Protein AF-G6XH74-F1 (afdb_monomer)

Nearest PDB structures (foldseek):
  4k0j-assembly2_F  TM=3.023E-01  e=4.563E+00  Cupriavidus metallidurans CH34

Mean predicted aligned error: 17.21 Å

Organism: NCBI:txid1088869

Structure (mmCIF, N/CA/C/O backbone):
data_AF-G6XH74-F1
#
_entry.id   AF-G6XH74-F1
#
loop_
_atom_site.group_PDB
_atom_site.id
_atom_site.type_symbol
_atom_site.label_atom_id
_atom_site.label_alt_id
_atom_site.label_comp_id
_atom_site.label_asym_id
_atom_site.label_entity_id
_atom_site.label_seq_id
_atom_site.pdbx_PDB_ins_code
_atom_site.Cartn_x
_atom_site.Cartn_y
_atom_site.Cartn_z
_atom_site.occupancy
_atom_site.B_iso_or_equiv
_atom_site.auth_seq_id
_atom_site.auth_comp_id
_atom_site.auth_asym_id
_atom_site.auth_atom_id
_atom_site.pdbx_PDB_model_num
ATOM 1 N N . MET A 1 1 ? -1.461 16.840 27.700 1.00 37.28 1 MET A N 1
ATOM 2 C CA . MET A 1 1 ? -1.970 15.464 27.884 1.00 37.28 1 MET A CA 1
ATOM 3 C C . MET A 1 1 ? -0.755 14.577 28.124 1.00 37.28 1 MET A C 1
ATOM 5 O O . MET A 1 1 ? 0.148 14.647 27.296 1.00 37.28 1 MET A O 1
ATOM 9 N N . PRO A 1 2 ? -0.628 13.887 29.270 1.00 43.06 2 PRO A N 1
ATOM 10 C CA . PRO A 1 2 ? 0.567 13.098 29.557 1.00 43.06 2 PRO A CA 1
ATOM 11 C C . PRO A 1 2 ? 0.675 11.921 28.570 1.00 43.06 2 PRO A C 1
ATOM 13 O O . PRO A 1 2 ? -0.361 11.364 28.194 1.00 43.06 2 PRO A O 1
ATOM 16 N N . PRO A 1 3 ? 1.888 11.553 28.121 1.00 51.09 3 PRO A N 1
ATOM 17 C CA . PRO A 1 3 ? 2.083 10.380 27.280 1.00 51.09 3 PRO A CA 1
ATOM 18 C C . PRO A 1 3 ? 1.693 9.127 28.068 1.00 51.09 3 PRO A C 1
ATO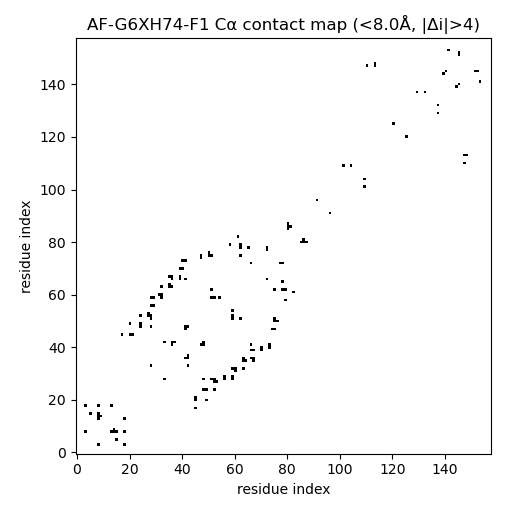M 20 O O . PRO A 1 3 ? 1.949 9.036 29.270 1.00 51.09 3 PRO A O 1
ATOM 23 N N . VAL A 1 4 ? 1.058 8.165 27.398 1.00 56.44 4 VAL A N 1
ATOM 24 C CA . VAL A 1 4 ? 0.797 6.837 27.968 1.00 56.44 4 VAL A CA 1
ATOM 25 C C . VAL A 1 4 ? 2.141 6.286 28.451 1.00 56.44 4 VAL A C 1
ATOM 27 O O . VAL A 1 4 ? 3.066 6.150 27.654 1.00 56.44 4 VAL A O 1
ATOM 30 N N . SER A 1 5 ? 2.284 6.075 29.761 1.00 57.47 5 SER A N 1
ATOM 31 C CA . SER A 1 5 ? 3.572 5.744 30.373 1.00 57.47 5 SER A CA 1
ATOM 32 C C . SER A 1 5 ? 4.117 4.428 29.812 1.00 57.47 5 SER A C 1
ATOM 34 O O . SER A 1 5 ? 3.364 3.467 29.650 1.00 57.47 5 SER A O 1
ATOM 36 N N . GLU A 1 6 ? 5.425 4.366 29.538 1.00 55.00 6 GLU A N 1
ATOM 37 C CA . GLU A 1 6 ? 6.116 3.163 29.027 1.00 55.00 6 GLU A CA 1
ATOM 38 C C . GLU A 1 6 ? 5.814 1.919 29.885 1.00 55.00 6 GLU A C 1
ATOM 40 O O . GLU A 1 6 ? 5.554 0.840 29.360 1.00 55.00 6 GLU A O 1
ATOM 45 N N . ALA A 1 7 ? 5.646 2.108 31.196 1.00 53.69 7 ALA A N 1
ATOM 46 C CA . ALA A 1 7 ? 5.246 1.059 32.134 1.00 53.69 7 ALA A CA 1
ATOM 47 C C . ALA A 1 7 ? 3.853 0.440 31.865 1.00 53.69 7 ALA A C 1
ATOM 49 O O . ALA A 1 7 ? 3.586 -0.689 32.277 1.00 53.69 7 ALA A O 1
ATOM 50 N N . THR A 1 8 ? 2.943 1.163 31.205 1.00 56.16 8 THR A N 1
ATOM 51 C CA . THR A 1 8 ? 1.614 0.660 30.801 1.00 56.16 8 THR A CA 1
ATOM 52 C C . THR A 1 8 ? 1.685 -0.067 29.456 1.00 56.16 8 THR A C 1
ATOM 54 O O . THR A 1 8 ? 0.978 -1.050 29.246 1.00 56.16 8 THR A O 1
ATOM 57 N N . ALA A 1 9 ? 2.579 0.379 28.568 1.00 53.72 9 ALA A N 1
ATOM 58 C CA . ALA A 1 9 ? 2.859 -0.243 27.276 1.00 53.72 9 ALA A CA 1
ATOM 59 C C . ALA A 1 9 ? 3.407 -1.668 27.423 1.00 53.72 9 ALA A C 1
ATOM 61 O O . ALA A 1 9 ? 2.894 -2.608 26.813 1.00 53.72 9 ALA A O 1
ATOM 62 N N . GLU A 1 10 ? 4.415 -1.817 28.288 1.00 56.88 10 GLU A N 1
ATOM 63 C CA . GLU A 1 10 ? 5.095 -3.087 28.549 1.00 56.88 10 GLU A CA 1
ATOM 64 C C . GLU A 1 10 ? 4.162 -4.110 29.205 1.00 56.88 10 GLU A C 1
ATOM 66 O O . GLU A 1 10 ? 4.166 -5.282 28.833 1.00 56.88 10 GLU A O 1
ATOM 71 N N . LYS A 1 11 ? 3.280 -3.666 30.111 1.00 55.78 11 LYS A N 1
ATOM 72 C CA . LYS A 1 11 ? 2.276 -4.533 30.754 1.00 55.78 11 LYS A CA 1
ATOM 73 C C . LYS A 1 11 ? 1.196 -5.046 29.799 1.00 55.78 11 LYS A C 1
ATOM 75 O O . LYS A 1 11 ? 0.572 -6.061 30.091 1.00 55.78 11 LYS A O 1
ATOM 80 N N . LEU A 1 12 ? 0.971 -4.360 28.680 1.00 60.94 12 LEU A N 1
ATOM 81 C CA . LEU A 1 12 ? -0.011 -4.739 27.661 1.00 60.94 12 LEU A CA 1
ATOM 82 C C . LEU A 1 12 ? 0.623 -5.473 26.468 1.00 60.94 12 LEU A C 1
ATOM 84 O O . LEU A 1 12 ? -0.089 -5.829 25.531 1.00 60.94 12 LEU A O 1
ATOM 88 N N . GLY A 1 13 ? 1.945 -5.693 26.477 1.00 60.66 13 GLY A N 1
ATOM 89 C CA . GLY A 1 13 ? 2.664 -6.312 25.359 1.00 60.66 13 GLY A CA 1
ATOM 90 C C . GLY A 1 13 ? 2.641 -5.473 24.075 1.00 60.66 13 GLY A C 1
ATOM 91 O O . GLY A 1 13 ? 2.834 -6.005 22.983 1.00 60.66 13 GLY A O 1
ATOM 92 N N . LEU A 1 14 ? 2.377 -4.166 24.180 1.00 64.62 14 LEU A N 1
ATOM 93 C CA . LEU A 1 14 ? 2.265 -3.264 23.037 1.00 64.62 14 LEU A CA 1
ATOM 94 C C . LEU A 1 14 ? 3.590 -2.537 22.817 1.00 64.62 14 LEU A C 1
ATOM 96 O O . LEU A 1 14 ? 4.119 -1.886 23.716 1.00 64.62 14 LEU A O 1
ATOM 100 N N . SER A 1 15 ? 4.120 -2.605 21.594 1.00 70.69 15 SER A N 1
ATOM 101 C CA . SER A 1 15 ? 5.331 -1.858 21.245 1.00 70.69 15 SER A CA 1
ATOM 102 C C . SER A 1 15 ? 5.078 -0.349 21.292 1.00 70.69 15 SER A C 1
ATOM 104 O O . SER A 1 15 ? 4.005 0.125 20.909 1.00 70.69 15 SER A O 1
ATOM 106 N N . ARG A 1 16 ? 6.098 0.427 21.679 1.00 69.19 16 ARG A N 1
ATOM 107 C CA . ARG A 1 16 ? 6.073 1.903 21.683 1.00 69.19 16 ARG A CA 1
ATOM 108 C C . ARG A 1 16 ? 5.530 2.484 20.371 1.00 69.19 16 ARG A C 1
ATOM 110 O O . ARG A 1 16 ? 4.632 3.319 20.390 1.00 69.19 16 ARG A O 1
ATOM 117 N N . ARG A 1 17 ? 5.958 1.922 19.235 1.00 68.31 17 ARG A N 1
ATOM 118 C CA . ARG A 1 17 ? 5.485 2.282 17.889 1.00 68.31 17 ARG A CA 1
ATOM 119 C C . ARG A 1 17 ? 3.977 2.080 17.695 1.00 68.31 17 ARG A C 1
ATOM 121 O O . ARG A 1 17 ? 3.333 2.863 16.999 1.00 68.31 17 ARG A O 1
ATOM 128 N N . THR A 1 18 ? 3.403 1.037 18.294 1.00 66.12 18 THR A N 1
ATOM 129 C CA . THR A 1 18 ? 1.956 0.762 18.236 1.00 66.12 18 THR A CA 1
ATOM 130 C C . THR A 1 18 ? 1.175 1.810 19.014 1.00 66.12 18 THR A C 1
ATOM 132 O O . THR A 1 18 ? 0.138 2.270 18.547 1.00 66.12 18 THR A O 1
ATOM 135 N N . ILE A 1 19 ? 1.702 2.243 20.159 1.00 68.81 19 ILE A N 1
ATOM 136 C CA . ILE A 1 19 ? 1.090 3.285 20.989 1.00 68.81 19 ILE A CA 1
ATOM 137 C C . ILE A 1 19 ? 1.172 4.639 20.300 1.00 68.81 19 ILE A C 1
ATOM 139 O O . ILE A 1 19 ? 0.165 5.329 20.212 1.00 68.81 19 ILE A O 1
ATOM 143 N N . GLU A 1 20 ? 2.328 4.996 19.743 1.00 76.12 20 GLU A N 1
ATOM 144 C CA . GLU A 1 20 ? 2.486 6.229 18.966 1.00 76.12 20 GLU A CA 1
ATOM 145 C C . GLU A 1 20 ? 1.522 6.263 17.778 1.00 76.12 20 GLU A C 1
ATOM 147 O O . GLU A 1 20 ? 0.843 7.263 17.557 1.00 76.12 20 GLU A O 1
ATOM 152 N N . THR A 1 21 ? 1.389 5.143 17.064 1.00 72.69 21 THR A N 1
ATOM 153 C CA . THR A 1 21 ? 0.427 5.017 15.963 1.00 72.69 21 THR A CA 1
ATOM 154 C C . THR A 1 21 ? -1.013 5.136 16.472 1.00 72.69 21 THR A C 1
ATOM 156 O O . THR A 1 21 ? -1.812 5.847 15.876 1.00 72.69 21 THR A O 1
ATOM 159 N N . ALA A 1 22 ? -1.362 4.497 17.591 1.00 68.88 22 ALA A N 1
ATOM 160 C CA . ALA A 1 22 ? -2.700 4.582 18.178 1.00 68.88 22 ALA A CA 1
ATOM 161 C C . ALA A 1 22 ? -3.049 6.007 18.644 1.00 68.88 22 ALA A C 1
ATOM 163 O O . ALA A 1 22 ? -4.175 6.455 18.435 1.00 68.88 22 ALA A O 1
ATOM 164 N N . VAL A 1 23 ? -2.081 6.730 19.218 1.00 75.62 23 VAL A N 1
ATOM 165 C CA . VAL A 1 23 ? -2.215 8.141 19.604 1.00 75.62 23 VAL A CA 1
ATOM 166 C C . VAL A 1 23 ? -2.377 9.026 18.369 1.00 75.62 23 VAL A C 1
ATOM 168 O O . VAL A 1 23 ? -3.244 9.891 18.362 1.00 75.62 23 VAL A O 1
ATOM 171 N N . GLN A 1 24 ? -1.610 8.792 17.301 1.00 74.00 24 GLN A N 1
ATOM 172 C CA . GLN A 1 24 ? -1.764 9.529 16.041 1.00 74.00 24 GLN A CA 1
ATOM 173 C C . GLN A 1 24 ? -3.118 9.265 15.374 1.00 74.00 24 GLN A C 1
ATOM 175 O O . GLN A 1 24 ? -3.720 10.177 14.824 1.00 74.00 24 GLN A O 1
ATOM 180 N N . LEU A 1 25 ? -3.621 8.031 15.445 1.00 73.81 25 LEU A N 1
ATOM 181 C CA . LEU A 1 25 ? -4.931 7.642 14.916 1.00 73.81 25 LEU A CA 1
ATOM 182 C C . LEU A 1 25 ? -6.106 8.160 15.752 1.00 73.81 25 LEU A C 1
ATOM 184 O O . LEU A 1 25 ? -7.254 8.132 15.293 1.00 73.81 25 LEU A O 1
ATOM 188 N N . HIS A 1 26 ? -5.852 8.580 16.990 1.00 72.44 26 HIS A N 1
ATOM 189 C CA . HIS A 1 26 ? -6.880 9.072 17.889 1.00 72.44 26 HIS A CA 1
ATOM 190 C C . HIS A 1 26 ? -7.429 10.410 17.371 1.00 72.44 26 HIS A C 1
ATOM 192 O O . HIS A 1 26 ? -6.725 11.414 17.328 1.00 72.44 26 HIS A O 1
ATOM 198 N N . GLY A 1 27 ? -8.702 10.421 16.969 1.00 73.94 27 GLY A N 1
ATOM 199 C CA . GLY A 1 27 ? -9.379 11.599 16.412 1.00 73.94 27 GLY A CA 1
ATOM 200 C C . GLY A 1 27 ? -9.268 11.779 14.892 1.00 73.94 27 GLY A C 1
ATOM 201 O O . GLY A 1 27 ? -9.976 12.618 14.349 1.00 73.94 27 GLY A O 1
ATOM 202 N N . LEU A 1 28 ? -8.450 10.985 14.184 1.00 83.00 28 LEU A N 1
ATOM 203 C CA . LEU A 1 28 ? -8.378 11.029 12.710 1.00 83.00 28 LEU A CA 1
ATOM 204 C C . LEU A 1 28 ? -9.491 10.232 12.020 1.00 83.00 28 LEU A C 1
ATOM 206 O O . LEU A 1 28 ? -9.868 10.530 10.888 1.00 83.00 28 LEU A O 1
ATOM 210 N N . ILE A 1 29 ? -9.992 9.194 12.690 1.00 86.56 29 ILE A N 1
ATOM 211 C C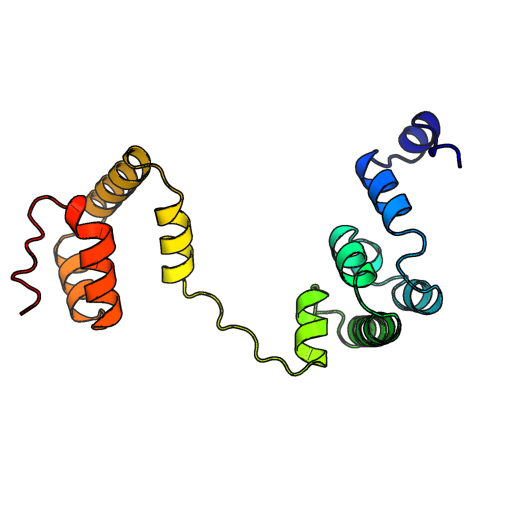A . ILE A 1 29 ? -11.045 8.318 12.170 1.00 86.56 29 ILE A CA 1
ATOM 212 C C . ILE A 1 29 ? -12.337 8.608 12.921 1.00 86.56 29 ILE A C 1
ATOM 214 O O . ILE A 1 29 ? -12.345 8.550 14.153 1.00 86.56 29 ILE A O 1
ATOM 218 N N . VAL A 1 30 ? -13.413 8.869 12.180 1.00 89.06 30 VAL A N 1
ATOM 219 C CA . VAL A 1 30 ? -14.741 9.125 12.755 1.00 89.06 30 VAL A CA 1
ATOM 220 C C . VAL A 1 30 ? -15.293 7.898 13.499 1.00 89.06 30 VAL A C 1
ATOM 222 O O . VAL A 1 30 ? -15.059 6.749 13.111 1.00 89.06 30 VAL A O 1
ATOM 225 N N . ASP A 1 31 ? -16.006 8.128 14.605 1.00 87.00 31 ASP A N 1
ATOM 226 C CA . ASP A 1 31 ? -16.452 7.065 15.520 1.00 87.00 31 ASP A CA 1
ATOM 227 C C . ASP A 1 31 ? -17.377 6.027 14.868 1.00 87.00 31 ASP A C 1
ATOM 229 O O . ASP A 1 31 ? -17.297 4.837 15.180 1.00 87.00 31 ASP A O 1
ATOM 233 N N . ASP A 1 32 ? -18.241 6.444 13.942 1.00 88.94 32 ASP A N 1
ATOM 234 C CA . ASP A 1 32 ? -19.113 5.552 13.171 1.00 88.94 32 ASP A CA 1
ATOM 235 C C . ASP A 1 32 ? -18.307 4.616 12.260 1.00 88.94 32 ASP A C 1
ATOM 237 O O . ASP A 1 32 ? -18.575 3.412 12.204 1.00 88.94 32 ASP A O 1
ATOM 241 N N . VAL A 1 33 ? -17.256 5.131 11.620 1.00 89.25 33 VAL A N 1
ATOM 242 C CA . VAL A 1 33 ? -16.323 4.318 10.827 1.00 89.25 33 VAL A CA 1
ATOM 243 C C . VAL A 1 33 ? -15.567 3.342 11.716 1.00 89.25 33 VAL A C 1
ATOM 245 O O . VAL A 1 33 ? -15.484 2.164 11.375 1.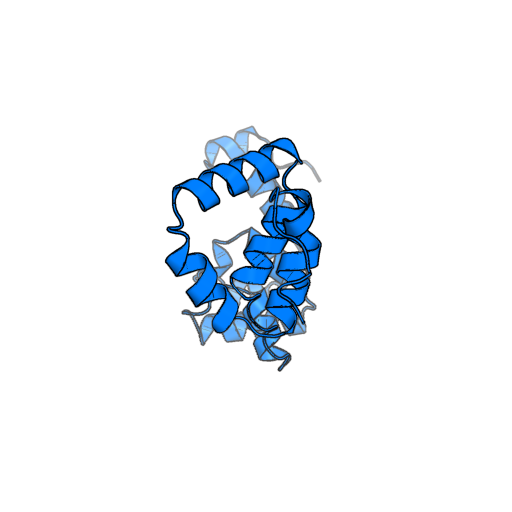00 89.25 33 VAL A O 1
ATOM 248 N N . ARG A 1 34 ? -15.078 3.785 12.881 1.00 87.88 34 ARG A N 1
ATOM 249 C CA . ARG A 1 34 ? -14.370 2.918 13.837 1.00 87.88 34 ARG A CA 1
ATOM 250 C C . ARG A 1 34 ? -15.233 1.739 14.285 1.00 87.88 34 ARG A C 1
ATOM 252 O O . ARG A 1 34 ? -14.731 0.620 14.366 1.00 87.88 34 ARG A O 1
ATOM 259 N N . LYS A 1 35 ? -16.523 1.974 14.536 1.00 88.75 35 LYS A N 1
ATOM 260 C CA . LYS A 1 35 ? -17.490 0.912 14.850 1.00 88.75 35 LYS A CA 1
ATOM 261 C C . LYS A 1 35 ? -17.708 -0.021 13.660 1.00 88.75 35 LYS A C 1
ATOM 263 O O . LYS A 1 35 ? -17.674 -1.233 13.832 1.00 88.75 35 L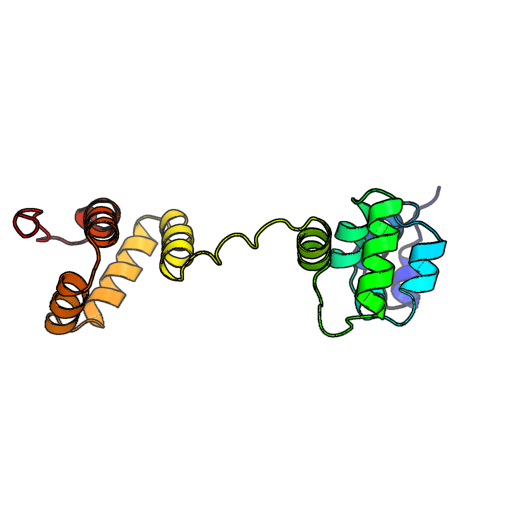YS A O 1
ATOM 268 N N . THR A 1 36 ? -17.861 0.530 12.459 1.00 87.69 36 THR A N 1
ATOM 269 C CA . THR A 1 36 ? -18.131 -0.241 11.232 1.00 87.69 36 THR A CA 1
ATOM 270 C C . THR A 1 36 ? -16.980 -1.177 10.862 1.00 87.69 36 THR A C 1
ATOM 272 O O . THR A 1 36 ? -17.207 -2.314 10.464 1.00 87.69 36 THR A O 1
ATOM 275 N N . ILE A 1 37 ? -15.735 -0.723 11.019 1.00 89.31 37 ILE A N 1
ATOM 276 C CA . ILE A 1 37 ? -14.546 -1.525 10.696 1.00 89.31 37 ILE A CA 1
ATOM 277 C C . ILE A 1 37 ? -14.116 -2.436 11.853 1.00 89.31 37 ILE A C 1
ATOM 279 O O . ILE A 1 37 ? -13.185 -3.228 11.681 1.00 89.31 37 ILE A O 1
ATOM 283 N N . SER A 1 38 ? -14.752 -2.334 13.027 1.00 85.12 38 SER A N 1
ATOM 284 C CA . SER A 1 38 ? -14.439 -3.194 14.169 1.00 85.12 38 SER A CA 1
ATOM 285 C C . SER A 1 38 ? -14.756 -4.654 13.819 1.00 85.12 38 SER A C 1
ATOM 287 O O . SER A 1 38 ? -15.838 -4.972 13.341 1.00 85.12 38 SER A O 1
ATOM 289 N N . GLY A 1 39 ? -13.768 -5.542 13.963 1.00 83.81 39 GLY A N 1
ATOM 290 C CA . GLY A 1 39 ? -13.876 -6.942 13.526 1.00 83.81 39 GLY A CA 1
ATOM 291 C C . GLY A 1 39 ? -13.460 -7.214 12.074 1.00 83.81 39 GLY A C 1
ATOM 292 O O . GLY A 1 39 ? -13.450 -8.368 11.657 1.00 83.81 39 GLY A O 1
ATOM 293 N N . THR A 1 40 ? -13.056 -6.194 11.310 1.00 88.06 40 THR A N 1
ATOM 294 C CA . THR A 1 40 ? -12.471 -6.377 9.970 1.00 88.06 40 THR A CA 1
ATOM 295 C C . THR A 1 40 ? -10.942 -6.425 10.025 1.00 88.06 40 THR A C 1
ATOM 297 O O . THR A 1 40 ? -10.320 -5.997 11.002 1.00 88.06 40 THR A O 1
ATOM 300 N N . TRP A 1 41 ? -10.307 -6.879 8.938 1.00 88.00 41 TRP A N 1
ATOM 301 C CA . TRP A 1 41 ? -8.845 -6.862 8.796 1.00 88.00 41 TRP A CA 1
ATOM 302 C C . TRP A 1 41 ? -8.250 -5.451 8.957 1.00 88.00 41 TRP A C 1
ATOM 304 O O . TRP A 1 41 ? -7.102 -5.303 9.381 1.00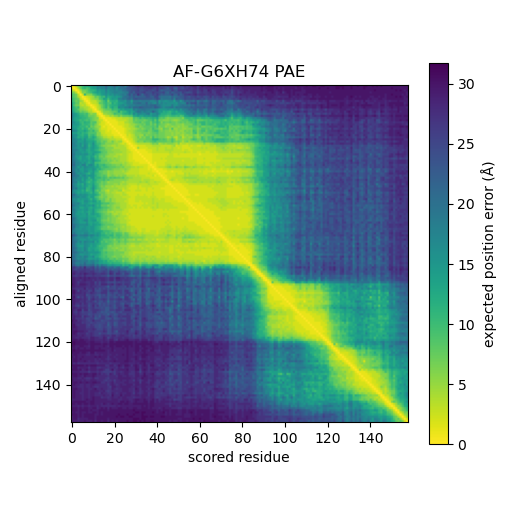 88.00 41 TRP A O 1
ATOM 314 N N . LEU A 1 42 ? -9.032 -4.409 8.649 1.00 87.50 42 LEU A N 1
ATOM 315 C CA . LEU A 1 42 ? -8.593 -3.020 8.704 1.00 87.50 42 LEU A CA 1
ATOM 316 C C . LEU A 1 42 ? -8.347 -2.557 10.145 1.00 87.50 42 LEU A C 1
ATOM 318 O O . LEU A 1 42 ? -7.402 -1.811 10.384 1.00 87.50 42 LEU A O 1
ATOM 322 N N . ALA A 1 43 ? -9.114 -3.062 11.116 1.00 86.81 43 ALA A N 1
ATOM 323 C CA . ALA A 1 43 ? -8.930 -2.724 12.529 1.00 86.81 43 ALA A CA 1
ATOM 324 C C . ALA A 1 43 ? -7.566 -3.175 13.087 1.00 86.81 43 ALA A C 1
ATOM 326 O O . ALA A 1 43 ? -7.049 -2.553 14.011 1.00 86.81 43 ALA A O 1
ATOM 327 N N . GLY A 1 44 ? -6.969 -4.226 12.514 1.00 82.44 44 GLY A N 1
ATOM 328 C CA . GLY A 1 44 ? -5.658 -4.742 12.920 1.00 82.44 44 GLY A CA 1
ATOM 329 C C . GLY A 1 44 ? -4.466 -4.102 12.201 1.00 82.44 44 GLY A C 1
ATOM 330 O O . GLY A 1 44 ? -3.323 -4.393 12.544 1.00 82.44 44 GLY A O 1
ATOM 331 N N . SER A 1 45 ? -4.692 -3.246 11.197 1.00 83.94 45 SER A N 1
ATOM 332 C CA . SER A 1 45 ? -3.621 -2.724 10.342 1.00 83.94 45 SER A CA 1
ATOM 333 C C . SER A 1 45 ? -3.374 -1.234 10.568 1.00 83.94 45 SER A C 1
ATOM 335 O O . SER A 1 45 ? -3.982 -0.378 9.926 1.00 83.94 45 SER A O 1
ATOM 337 N N . GLY A 1 46 ? -2.414 -0.909 11.440 1.00 82.31 46 GLY A N 1
ATOM 338 C CA . GLY A 1 46 ? -2.058 0.480 11.761 1.00 82.31 46 GLY A CA 1
ATOM 339 C C . GLY A 1 46 ? -1.684 1.324 10.534 1.00 82.31 46 GLY A C 1
ATOM 340 O O . GLY A 1 46 ? -2.120 2.464 10.414 1.00 82.31 46 GLY A O 1
ATOM 341 N N . ALA A 1 47 ? -0.956 0.753 9.567 1.00 84.38 47 ALA A N 1
ATOM 342 C CA . ALA A 1 47 ? -0.592 1.457 8.334 1.00 84.38 47 ALA A CA 1
ATOM 343 C C . ALA A 1 47 ? -1.817 1.804 7.467 1.00 84.38 47 ALA A C 1
ATOM 345 O O . ALA A 1 47 ? -1.893 2.893 6.902 1.00 84.38 47 ALA A O 1
ATOM 346 N N . GLN A 1 48 ? -2.789 0.895 7.378 1.00 87.62 48 GLN A N 1
ATOM 347 C CA . GLN A 1 48 ? -3.996 1.090 6.571 1.00 87.62 48 GLN A CA 1
ATOM 348 C C . GLN A 1 48 ? -4.986 2.028 7.271 1.00 87.62 48 GLN A C 1
ATOM 350 O O . GLN A 1 48 ? -5.596 2.865 6.610 1.00 87.62 48 GLN A O 1
ATOM 355 N N . LEU A 1 49 ? -5.065 1.977 8.605 1.00 87.75 49 LEU A N 1
ATOM 356 C CA . LEU A 1 49 ? -5.802 2.955 9.409 1.00 87.75 49 LEU A CA 1
ATOM 357 C C . LEU A 1 49 ? -5.224 4.366 9.262 1.00 87.75 49 LEU A C 1
ATOM 359 O O . LEU A 1 49 ? -5.984 5.323 9.166 1.00 87.75 49 LEU A O 1
ATOM 363 N N . MET A 1 50 ? -3.897 4.510 9.179 1.00 87.44 50 MET A N 1
ATOM 364 C CA . MET A 1 50 ? -3.267 5.815 8.937 1.00 87.44 50 MET A CA 1
ATOM 365 C C . MET A 1 50 ? -3.605 6.350 7.545 1.00 87.44 50 MET A C 1
ATOM 367 O O . MET A 1 50 ? -3.834 7.546 7.385 1.00 87.44 50 MET A O 1
ATOM 371 N N . THR A 1 51 ? -3.670 5.481 6.534 1.00 88.06 51 THR A N 1
ATOM 372 C CA . THR A 1 51 ? -4.155 5.865 5.201 1.00 88.06 51 THR A CA 1
ATOM 373 C C . THR A 1 51 ? -5.627 6.271 5.239 1.00 88.06 51 THR A C 1
ATOM 375 O O . THR A 1 51 ? -5.977 7.291 4.654 1.00 88.06 51 THR A O 1
ATOM 378 N N . LEU A 1 52 ? -6.476 5.531 5.960 1.00 88.94 52 LEU A N 1
ATOM 379 C CA . LEU A 1 52 ? -7.894 5.858 6.137 1.00 88.94 52 LEU A CA 1
ATOM 380 C C . LEU A 1 52 ? -8.081 7.216 6.831 1.00 88.94 52 LEU A C 1
ATOM 382 O O . LEU A 1 52 ? -8.862 8.036 6.362 1.00 88.94 52 LEU A O 1
ATOM 386 N N . GLY A 1 53 ? -7.331 7.481 7.902 1.00 87.81 53 GLY A N 1
ATOM 387 C CA . GLY A 1 53 ? -7.412 8.726 8.673 1.00 87.81 53 GLY A CA 1
ATOM 388 C C . GLY A 1 53 ? -6.978 9.982 7.908 1.00 87.81 53 GLY A C 1
ATOM 389 O O . GLY A 1 53 ? -7.303 11.088 8.322 1.00 87.81 53 GLY A O 1
ATOM 390 N N . LYS A 1 54 ? -6.275 9.833 6.777 1.00 88.31 54 LYS A N 1
ATOM 391 C CA . LYS A 1 54 ? -5.937 10.947 5.870 1.00 88.31 54 LYS A CA 1
ATOM 392 C C . LYS A 1 54 ? -7.079 11.323 4.921 1.00 88.31 54 LYS A C 1
ATOM 394 O O . LYS A 1 54 ? -6.984 12.341 4.242 1.00 88.31 54 LYS A O 1
ATOM 399 N N . LEU A 1 55 ? -8.117 10.494 4.824 1.00 87.75 55 LEU A N 1
ATOM 400 C CA . LEU A 1 55 ? -9.266 10.736 3.957 1.00 87.75 55 LEU A CA 1
ATOM 401 C C . LEU A 1 55 ? -10.291 11.637 4.645 1.00 87.75 55 LEU A C 1
ATOM 403 O O . LEU A 1 55 ? -10.367 11.701 5.873 1.00 87.75 55 LEU A O 1
ATOM 407 N N . THR A 1 56 ? -11.136 12.278 3.840 1.00 87.56 56 THR A N 1
ATOM 408 C CA . THR A 1 56 ? -12.286 13.039 4.352 1.00 87.56 56 THR A CA 1
ATOM 409 C C . THR A 1 56 ? -13.292 12.120 5.065 1.00 87.56 56 THR A C 1
ATOM 411 O O . THR A 1 56 ? -13.394 10.945 4.701 1.00 87.56 56 THR A O 1
ATOM 414 N N . PRO A 1 57 ? -14.086 12.616 6.035 1.00 87.75 57 PRO A N 1
ATOM 415 C CA . PRO A 1 57 ? -15.067 11.802 6.764 1.00 87.75 57 PRO A CA 1
ATOM 416 C C . PRO A 1 57 ? -16.013 10.992 5.863 1.00 87.75 57 PRO A C 1
ATOM 418 O O . PRO A 1 57 ? -16.260 9.813 6.115 1.00 87.75 57 PRO A O 1
ATOM 421 N N . ASP A 1 58 ? -16.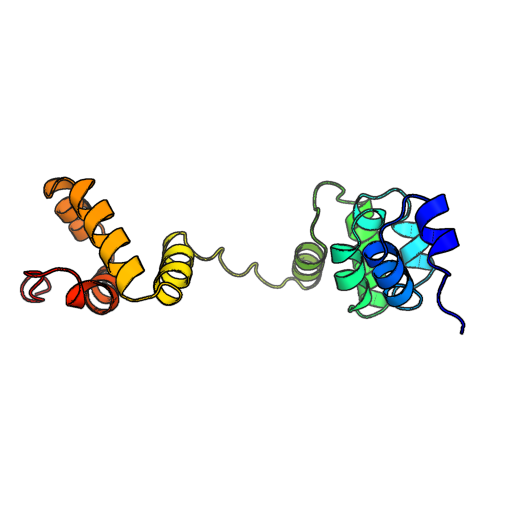496 11.579 4.767 1.00 86.44 58 ASP A N 1
ATOM 422 C CA . ASP A 1 58 ? -17.373 10.880 3.821 1.00 86.44 58 ASP A CA 1
ATOM 423 C C . ASP A 1 58 ? -16.651 9.777 3.044 1.00 86.44 58 ASP A C 1
ATOM 425 O O . ASP A 1 58 ? -17.215 8.708 2.805 1.00 86.44 58 ASP A O 1
ATOM 429 N N . GLN A 1 59 ? -15.383 9.987 2.683 1.00 87.62 59 GLN A N 1
ATOM 430 C CA . GLN A 1 59 ? -14.560 8.938 2.080 1.00 87.62 59 GLN A CA 1
ATOM 431 C C . GLN A 1 59 ? -14.271 7.812 3.074 1.00 87.62 59 GLN A C 1
ATOM 433 O O . GLN A 1 59 ? -14.334 6.646 2.690 1.00 87.62 59 GLN A O 1
ATOM 438 N N . GLN A 1 60 ? -14.018 8.132 4.346 1.00 91.19 60 GLN A N 1
ATOM 439 C CA . GLN A 1 60 ? -13.817 7.119 5.382 1.00 91.19 60 GLN A CA 1
ATOM 440 C C . GLN A 1 60 ? -15.038 6.198 5.505 1.00 91.19 60 GLN A C 1
ATOM 442 O O . GLN A 1 60 ? -14.876 4.979 5.537 1.00 91.19 60 GLN A O 1
ATOM 447 N N . ARG A 1 61 ? -16.257 6.756 5.488 1.00 90.88 61 ARG A N 1
ATOM 448 C CA . ARG A 1 61 ? -17.513 5.980 5.505 1.00 90.88 61 ARG A CA 1
ATOM 449 C C . ARG A 1 61 ? -17.667 5.079 4.287 1.00 90.88 61 ARG A C 1
ATOM 451 O O . ARG A 1 61 ? -17.999 3.906 4.438 1.00 90.88 61 ARG A O 1
ATOM 458 N N . LYS A 1 62 ? -17.390 5.598 3.087 1.00 88.81 62 LYS A N 1
ATOM 459 C CA . LYS A 1 62 ? -17.454 4.807 1.847 1.00 88.81 62 LYS A CA 1
ATOM 460 C C . LYS A 1 62 ? -16.463 3.644 1.866 1.00 88.81 62 LYS A C 1
ATOM 462 O O . LYS A 1 62 ? -16.831 2.529 1.511 1.00 88.81 62 LYS A O 1
ATOM 467 N N . VAL A 1 63 ? -15.233 3.886 2.323 1.00 90.38 63 VAL A N 1
ATOM 468 C CA . VAL A 1 63 ? -14.221 2.832 2.480 1.00 90.38 63 VAL A CA 1
ATOM 469 C C . VAL A 1 63 ? -14.664 1.811 3.525 1.00 90.38 63 VAL A C 1
ATOM 471 O O . VAL A 1 63 ? -14.570 0.618 3.268 1.00 90.38 63 VAL A O 1
ATOM 474 N N . ALA A 1 64 ? -15.181 2.250 4.674 1.00 90.88 64 ALA A N 1
ATOM 475 C CA . ALA A 1 64 ? -15.661 1.352 5.723 1.00 90.88 64 ALA A CA 1
ATOM 476 C C . ALA A 1 64 ? -16.770 0.421 5.220 1.00 90.88 64 ALA A C 1
ATOM 478 O O . ALA A 1 64 ? -16.703 -0.786 5.436 1.00 90.88 64 ALA A O 1
ATOM 479 N N . PHE A 1 65 ? -17.747 0.971 4.493 1.00 90.06 65 PHE A N 1
ATOM 480 C CA . PHE A 1 65 ? -18.806 0.185 3.867 1.00 90.06 65 PHE A CA 1
ATOM 481 C C . PHE A 1 65 ? -18.242 -0.816 2.851 1.00 90.06 65 PHE A C 1
ATOM 483 O O . PHE A 1 65 ? -18.597 -1.992 2.883 1.00 90.06 65 PHE A O 1
ATOM 490 N N . PHE A 1 66 ? -17.312 -0.378 1.998 1.00 88.81 66 PHE A N 1
ATOM 491 C CA . PHE A 1 66 ? -16.671 -1.248 1.014 1.00 88.81 66 PHE A CA 1
ATOM 492 C C . PHE A 1 66 ? -15.919 -2.413 1.671 1.00 88.81 66 PHE A C 1
ATOM 494 O O . PHE A 1 66 ? -16.061 -3.549 1.237 1.00 88.81 66 PHE A O 1
ATOM 501 N N . VAL A 1 67 ? -15.156 -2.159 2.740 1.00 91.00 67 VAL A N 1
ATOM 502 C CA . VAL A 1 67 ? -14.391 -3.192 3.466 1.00 91.00 67 VAL A CA 1
ATOM 503 C C . VAL A 1 67 ? -15.301 -4.271 4.052 1.00 91.00 67 VAL A C 1
ATOM 505 O O . VAL A 1 67 ? -14.920 -5.439 4.083 1.00 91.00 67 VAL A O 1
ATOM 508 N N . VAL A 1 68 ? -16.498 -3.895 4.508 1.00 88.81 68 VAL A N 1
ATOM 509 C CA . VAL A 1 68 ? -17.489 -4.847 5.027 1.00 88.81 68 VAL A CA 1
ATOM 510 C C . VAL A 1 68 ? -18.086 -5.701 3.902 1.00 88.81 68 VAL A C 1
ATOM 512 O O . VAL A 1 68 ? -18.302 -6.892 4.101 1.00 88.81 68 VAL A O 1
ATOM 515 N N . GLN A 1 69 ? -18.332 -5.117 2.726 1.00 86.25 69 GLN A N 1
ATOM 516 C CA . GLN A 1 69 ? -18.895 -5.827 1.566 1.00 86.25 69 GLN A CA 1
ATOM 517 C C . GLN A 1 69 ? -17.863 -6.708 0.839 1.00 86.25 69 GLN A C 1
ATOM 519 O O . GLN A 1 69 ? -18.214 -7.762 0.315 1.00 86.25 69 GLN A O 1
ATOM 524 N N . HIS A 1 70 ? -16.594 -6.292 0.825 1.00 85.62 70 HIS A N 1
ATOM 525 C CA . HIS A 1 70 ? -15.500 -6.920 0.078 1.00 85.62 70 HIS A CA 1
ATOM 526 C C . HIS A 1 70 ? -14.317 -7.250 1.007 1.00 85.62 70 HIS A C 1
ATOM 528 O O . HIS A 1 70 ? -13.302 -6.541 1.019 1.00 85.62 70 HIS A O 1
ATOM 534 N N . PRO A 1 71 ? -14.420 -8.318 1.822 1.00 83.94 71 PRO A N 1
ATOM 535 C CA . PRO A 1 71 ? -13.383 -8.689 2.792 1.00 83.94 71 PRO A CA 1
ATOM 536 C C . PRO A 1 71 ? -12.076 -9.195 2.148 1.00 83.94 71 PRO A C 1
ATOM 538 O O . PRO A 1 71 ? -11.052 -9.324 2.828 1.00 83.94 71 PRO A O 1
ATOM 541 N N . ASP A 1 72 ? -12.103 -9.497 0.852 1.00 85.19 72 ASP A N 1
ATOM 542 C CA . ASP A 1 72 ? -10.982 -9.932 0.022 1.00 85.19 72 ASP A CA 1
ATOM 543 C C . ASP A 1 72 ? -10.019 -8.788 -0.340 1.00 85.19 72 ASP A C 1
ATOM 545 O O . ASP A 1 72 ? -8.811 -9.011 -0.470 1.00 85.19 72 ASP A O 1
ATOM 549 N N . VAL A 1 73 ? -10.509 -7.548 -0.417 1.00 84.69 73 VAL A N 1
ATOM 550 C CA . VAL A 1 73 ? -9.686 -6.383 -0.764 1.00 84.69 73 VAL A CA 1
ATOM 551 C C . VAL A 1 73 ? -8.995 -5.837 0.487 1.00 84.69 73 VAL A C 1
ATOM 553 O O . VAL A 1 73 ? -9.621 -5.225 1.350 1.00 84.69 73 VAL A O 1
ATOM 556 N N . ARG A 1 74 ? -7.671 -6.028 0.582 1.00 86.38 74 ARG A N 1
ATOM 557 C CA . ARG A 1 74 ? -6.860 -5.696 1.776 1.00 86.38 74 ARG A CA 1
ATOM 558 C C . ARG A 1 74 ? -6.032 -4.409 1.673 1.00 86.38 74 ARG A C 1
ATOM 560 O O . ARG A 1 74 ? -4.985 -4.284 2.310 1.00 86.38 74 ARG A O 1
ATOM 567 N N . ASN A 1 75 ? -6.464 -3.449 0.855 1.00 88.06 75 ASN A N 1
ATOM 568 C CA . ASN A 1 75 ? -5.731 -2.198 0.635 1.00 88.06 75 ASN A CA 1
ATOM 569 C C . ASN A 1 75 ? -6.673 -0.990 0.520 1.00 88.06 75 ASN A C 1
ATOM 571 O O . ASN A 1 75 ? -7.388 -0.847 -0.467 1.00 88.06 75 ASN A O 1
ATOM 575 N N . VAL A 1 76 ? -6.621 -0.076 1.496 1.00 86.44 76 VAL A N 1
ATOM 576 C CA . VAL A 1 76 ? -7.462 1.136 1.533 1.00 86.44 76 VAL A CA 1
ATOM 577 C C . VAL A 1 76 ? -7.224 2.034 0.319 1.00 86.44 76 VAL A C 1
ATOM 579 O O . VAL A 1 76 ? -8.173 2.579 -0.235 1.00 86.44 76 VAL A O 1
ATOM 582 N N . GLY A 1 77 ? -5.977 2.172 -0.136 1.00 84.88 77 GLY A N 1
ATOM 583 C CA . GLY A 1 77 ? -5.655 2.986 -1.309 1.00 84.88 77 GLY A CA 1
ATOM 584 C C . GLY A 1 77 ? -6.236 2.418 -2.605 1.00 84.88 77 GLY A C 1
ATOM 585 O O . GLY A 1 77 ? -6.638 3.177 -3.484 1.00 84.88 77 GLY A O 1
ATOM 586 N N . GLU A 1 78 ? -6.318 1.092 -2.723 1.00 84.62 78 GLU A N 1
ATOM 587 C CA . GLU A 1 78 ? -6.991 0.441 -3.850 1.00 84.62 78 GLU A CA 1
ATOM 588 C C . GLU A 1 78 ? -8.507 0.647 -3.793 1.00 84.62 78 GLU A C 1
ATOM 590 O O . GLU A 1 78 ? -9.103 1.014 -4.802 1.00 84.62 78 GLU A O 1
ATOM 595 N N . ILE A 1 79 ? -9.110 0.512 -2.608 1.00 87.06 79 ILE A N 1
ATOM 596 C CA . ILE A 1 79 ? -10.544 0.750 -2.390 1.00 87.06 79 ILE A CA 1
ATOM 597 C C . ILE A 1 79 ? -10.923 2.181 -2.776 1.00 87.06 79 ILE A C 1
ATOM 599 O O . ILE A 1 79 ? -11.869 2.393 -3.528 1.00 87.06 79 ILE A O 1
ATOM 603 N N . VAL A 1 80 ? -10.158 3.173 -2.315 1.00 85.50 80 VAL A N 1
ATOM 604 C CA . VAL A 1 80 ? -10.389 4.585 -2.658 1.00 85.50 80 VAL A CA 1
ATOM 605 C C . VAL A 1 80 ? -10.328 4.801 -4.171 1.00 85.50 80 VAL A C 1
ATOM 607 O O . VAL A 1 80 ? -11.202 5.458 -4.727 1.00 85.50 80 VAL A O 1
ATOM 610 N N . ARG A 1 81 ? -9.361 4.189 -4.865 1.00 79.69 81 ARG A N 1
ATOM 611 C CA . ARG A 1 81 ? -9.257 4.285 -6.330 1.00 79.69 81 ARG A CA 1
ATOM 612 C C . ARG A 1 81 ? -10.460 3.681 -7.050 1.00 79.69 81 ARG A C 1
ATOM 614 O O . ARG A 1 81 ? -10.942 4.292 -8.001 1.00 79.69 81 ARG A O 1
ATOM 621 N N . GLN A 1 82 ? -10.941 2.523 -6.594 1.00 80.69 82 GLN A N 1
ATOM 622 C CA . GLN A 1 82 ? -12.147 1.894 -7.138 1.00 80.69 82 GLN A CA 1
ATOM 623 C C . GLN A 1 82 ? -13.382 2.777 -6.912 1.00 80.69 82 GLN A C 1
ATOM 625 O O . GLN A 1 82 ? -14.158 2.995 -7.836 1.00 80.69 82 GLN A O 1
ATOM 630 N N . LEU A 1 83 ? -13.521 3.358 -5.716 1.00 81.44 83 LEU A N 1
ATOM 631 C CA . LEU A 1 83 ? -14.614 4.279 -5.383 1.00 81.44 83 LEU A CA 1
ATOM 632 C C . LEU A 1 83 ? -14.575 5.579 -6.200 1.00 81.44 83 LEU A C 1
ATOM 634 O O . LEU A 1 83 ? -15.624 6.137 -6.515 1.00 81.44 83 LEU A O 1
ATOM 638 N N . GLU A 1 84 ? -13.384 6.077 -6.534 1.00 79.00 84 GLU A N 1
ATOM 639 C CA . GLU A 1 84 ? -13.200 7.274 -7.361 1.00 79.00 84 GLU A CA 1
ATOM 640 C C . GLU A 1 84 ? -13.273 6.990 -8.873 1.00 79.00 84 GLU A C 1
ATOM 642 O O . GLU A 1 84 ? -13.086 7.917 -9.660 1.00 79.00 84 GLU A O 1
ATOM 647 N N . ASN A 1 85 ? -13.515 5.740 -9.302 1.00 68.00 85 ASN A N 1
ATOM 648 C CA . ASN A 1 85 ? -13.428 5.324 -10.710 1.00 68.00 85 ASN A CA 1
ATOM 649 C C . ASN A 1 85 ? -12.120 5.773 -11.390 1.00 68.00 85 ASN A C 1
ATOM 651 O O . ASN A 1 85 ? -12.070 6.011 -12.599 1.00 68.00 85 ASN A O 1
ATOM 655 N N . ARG A 1 86 ? -11.032 5.906 -10.621 1.00 57.25 86 ARG A N 1
ATOM 656 C CA . ARG A 1 86 ? -9.731 6.222 -11.207 1.00 57.25 86 ARG A CA 1
ATOM 657 C C . ARG A 1 86 ? -9.185 4.947 -11.841 1.00 57.25 86 ARG A C 1
ATOM 659 O O . ARG A 1 86 ? -9.114 3.929 -11.146 1.00 57.25 86 ARG A O 1
ATOM 666 N N . PRO A 1 87 ? -8.768 4.975 -13.120 1.00 49.56 87 PRO A N 1
ATOM 667 C CA . PRO A 1 87 ? -8.154 3.812 -13.735 1.00 49.56 87 PRO A CA 1
ATOM 668 C C . PRO A 1 87 ? -6.954 3.384 -12.891 1.00 49.56 87 PRO A C 1
ATOM 670 O O . PRO A 1 87 ? -6.164 4.219 -12.434 1.00 49.56 87 PRO A O 1
ATOM 673 N N . ARG A 1 88 ? -6.835 2.073 -12.643 1.00 50.16 88 ARG A N 1
ATOM 674 C CA . ARG A 1 88 ? -5.639 1.505 -12.015 1.00 50.16 88 ARG A CA 1
ATOM 675 C C . ARG A 1 88 ? -4.456 1.989 -12.860 1.00 50.16 88 ARG A C 1
ATOM 677 O O . ARG A 1 88 ? -4.484 1.733 -14.064 1.00 50.16 88 ARG A O 1
ATOM 684 N N . PRO A 1 89 ? -3.454 2.697 -12.298 1.00 54.75 89 PRO A N 1
ATOM 685 C CA . PRO A 1 89 ? -2.250 2.958 -13.069 1.00 54.75 89 PRO A CA 1
ATOM 686 C C . PRO A 1 89 ? -1.748 1.595 -13.553 1.00 54.75 89 PRO A C 1
ATOM 688 O O . PRO A 1 89 ? -1.808 0.640 -12.760 1.00 54.75 89 PRO A O 1
ATOM 691 N N . PRO A 1 90 ? -1.357 1.468 -14.834 1.00 51.25 90 PRO A N 1
ATOM 692 C CA . PRO A 1 90 ? -0.837 0.209 -15.339 1.00 51.25 90 PRO A CA 1
ATOM 693 C C . PRO A 1 90 ? 0.227 -0.262 -14.352 1.00 51.25 90 PRO A C 1
ATOM 695 O O . PRO A 1 90 ? 1.016 0.543 -13.848 1.00 51.25 90 PRO A O 1
ATOM 698 N N . ALA A 1 91 ? 0.153 -1.535 -13.951 1.00 55.03 91 ALA A N 1
ATOM 699 C CA . ALA A 1 91 ? 1.178 -2.079 -13.078 1.00 55.03 91 ALA A CA 1
ATOM 700 C C . ALA A 1 91 ? 2.512 -1.798 -13.776 1.00 55.03 91 ALA A C 1
ATOM 702 O O . ALA A 1 91 ? 2.611 -2.180 -14.942 1.00 55.03 91 ALA A O 1
ATOM 703 N N . PRO A 1 92 ? 3.479 -1.121 -13.120 1.00 54.12 92 PRO A N 1
ATOM 704 C CA . PRO A 1 92 ? 4.734 -0.814 -13.777 1.00 54.12 92 PRO A CA 1
ATOM 705 C C . PRO A 1 92 ? 5.280 -2.133 -14.283 1.00 54.12 92 PRO A C 1
ATOM 707 O O . PRO A 1 92 ? 5.354 -3.112 -13.515 1.00 54.12 92 PRO A O 1
ATOM 710 N N . GLU A 1 93 ? 5.528 -2.180 -15.588 1.00 62.56 93 GLU A N 1
ATOM 711 C CA . GLU A 1 93 ? 5.933 -3.412 -16.238 1.00 62.56 93 GLU A CA 1
ATOM 712 C C . GLU A 1 93 ? 7.197 -3.920 -15.542 1.00 62.56 93 GLU A C 1
ATOM 714 O O . GLU A 1 93 ? 7.936 -3.164 -14.903 1.00 62.56 93 GLU A O 1
ATOM 719 N N . LYS A 1 94 ? 7.442 -5.233 -15.584 1.00 66.25 94 LYS A N 1
ATOM 720 C CA . LYS A 1 94 ? 8.603 -5.824 -14.891 1.00 66.25 94 LYS A CA 1
ATOM 721 C C . LYS A 1 94 ? 9.902 -5.079 -15.244 1.00 66.25 94 LYS A C 1
ATOM 723 O O . LYS A 1 94 ? 10.748 -4.902 -14.371 1.00 66.25 94 LYS A O 1
ATOM 728 N N . LEU A 1 95 ? 9.982 -4.573 -16.477 1.00 61.62 95 LEU A N 1
ATOM 729 C CA . LEU A 1 95 ? 11.040 -3.703 -16.969 1.00 61.62 95 LEU A CA 1
ATOM 730 C C . LEU A 1 95 ? 11.124 -2.363 -16.220 1.00 61.62 95 LEU A C 1
ATOM 732 O O . LEU A 1 95 ? 12.199 -2.011 -15.762 1.00 61.62 95 LEU A O 1
ATOM 736 N N . GLU A 1 96 ? 10.027 -1.636 -16.005 1.00 68.50 96 GLU A N 1
ATOM 737 C CA . GLU A 1 96 ? 10.051 -0.362 -15.264 1.00 68.50 96 GLU A CA 1
ATOM 738 C C . GLU A 1 96 ? 10.495 -0.530 -13.807 1.00 68.50 96 GLU A C 1
ATOM 740 O O . GLU A 1 96 ? 11.210 0.317 -13.265 1.00 68.50 96 GLU A O 1
ATOM 745 N N . LYS A 1 97 ? 10.106 -1.636 -13.161 1.00 74.31 97 LYS A N 1
ATOM 746 C CA . LYS A 1 97 ? 10.584 -1.966 -11.808 1.00 74.31 97 LYS A CA 1
ATOM 747 C C . LYS A 1 97 ? 12.080 -2.255 -11.802 1.00 74.31 97 LYS A C 1
ATOM 749 O O . LYS A 1 97 ? 12.777 -1.776 -10.911 1.00 74.31 97 LYS A O 1
ATOM 754 N N . PHE A 1 98 ? 12.555 -3.007 -12.794 1.00 75.44 98 PHE A N 1
ATOM 755 C CA . PHE A 1 98 ? 13.974 -3.293 -12.968 1.00 75.44 98 PHE A CA 1
ATOM 756 C C . PHE A 1 98 ? 14.770 -2.018 -13.264 1.00 75.44 98 PHE A C 1
ATOM 758 O O . PHE A 1 98 ? 15.756 -1.764 -12.591 1.00 75.44 98 PHE A O 1
ATOM 765 N N . LEU A 1 99 ? 14.295 -1.151 -14.161 1.00 75.75 99 LEU A N 1
ATOM 766 C CA . LEU A 1 99 ? 14.926 0.137 -14.468 1.00 75.75 99 LEU A CA 1
ATOM 767 C C . LEU A 1 99 ? 14.937 1.077 -13.256 1.00 75.75 99 LEU A C 1
ATOM 769 O O . LEU A 1 99 ? 15.916 1.774 -13.012 1.00 75.75 99 LEU A O 1
ATOM 773 N N . SER A 1 100 ? 13.870 1.077 -12.454 1.00 76.69 100 SER A N 1
ATOM 774 C CA . SER A 1 100 ? 13.816 1.851 -11.206 1.00 76.69 100 SER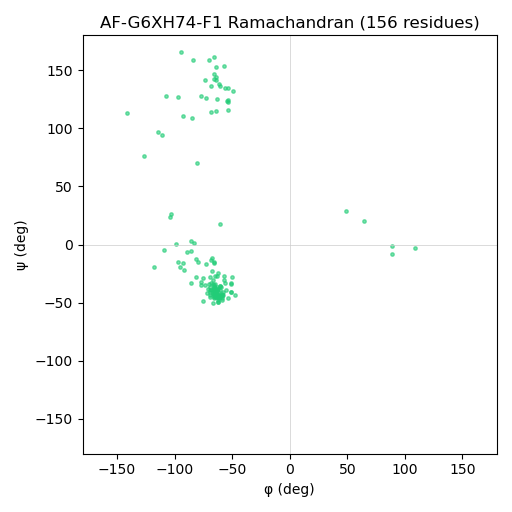 A CA 1
ATOM 775 C C . SER A 1 100 ? 14.794 1.342 -10.149 1.00 76.69 100 SER A C 1
ATOM 777 O O . SER A 1 100 ? 15.242 2.122 -9.312 1.00 76.69 100 SER A O 1
ATOM 779 N N . PHE A 1 101 ? 15.085 0.041 -10.152 1.00 78.25 101 PHE A N 1
ATOM 780 C CA . PHE A 1 101 ? 16.113 -0.563 -9.312 1.00 78.25 101 PHE A CA 1
ATOM 781 C C . PHE A 1 101 ? 17.512 -0.246 -9.859 1.00 78.25 101 PHE A C 1
ATOM 783 O O . PHE A 1 101 ? 18.334 0.291 -9.130 1.00 78.25 101 PHE A O 1
ATOM 790 N N . TRP A 1 102 ? 17.729 -0.441 -11.160 1.00 77.25 102 TRP A N 1
ATOM 791 C CA . TRP A 1 102 ? 18.971 -0.148 -11.878 1.00 77.25 102 TRP A CA 1
ATOM 792 C C . TRP A 1 102 ? 19.447 1.296 -11.689 1.00 77.25 102 TRP A C 1
ATOM 794 O O . TRP A 1 102 ? 20.601 1.533 -11.350 1.00 77.25 102 TRP A O 1
ATOM 804 N N . ARG A 1 103 ? 18.541 2.275 -11.816 1.00 78.56 103 ARG A N 1
ATOM 805 C CA . ARG A 1 103 ? 18.848 3.703 -11.605 1.00 78.56 103 ARG A CA 1
ATOM 806 C C . ARG A 1 103 ? 19.228 4.057 -10.165 1.00 78.56 103 ARG A C 1
ATOM 808 O O . ARG A 1 103 ? 19.696 5.165 -9.933 1.00 78.56 103 ARG A O 1
ATOM 815 N N . LYS A 1 104 ? 18.957 3.173 -9.202 1.00 80.56 104 LYS A N 1
ATOM 816 C CA . LYS A 1 104 ? 19.333 3.350 -7.793 1.00 80.56 104 LYS A CA 1
ATOM 817 C C . LYS A 1 104 ? 20.632 2.639 -7.431 1.00 80.56 104 LYS A C 1
ATOM 819 O O . LYS A 1 104 ? 21.139 2.916 -6.353 1.00 80.56 104 LYS A O 1
ATOM 824 N N . CYS A 1 105 ? 21.110 1.730 -8.276 1.00 79.00 105 CYS A N 1
ATOM 825 C CA . CYS A 1 105 ? 22.382 1.052 -8.083 1.00 79.00 105 CYS A CA 1
ATOM 826 C C . CYS A 1 105 ? 23.541 2.002 -8.386 1.00 79.00 105 CYS A C 1
ATOM 828 O O . CYS A 1 105 ? 23.482 2.774 -9.347 1.00 79.00 105 CYS A O 1
ATOM 830 N N . ASP A 1 106 ? 24.595 1.903 -7.587 1.00 78.12 106 ASP A N 1
ATOM 831 C CA . ASP A 1 106 ? 25.865 2.572 -7.845 1.00 78.12 106 ASP A CA 1
ATOM 832 C C . ASP A 1 106 ? 26.578 1.932 -9.056 1.00 78.12 106 ASP A C 1
ATOM 834 O O . ASP A 1 106 ? 26.292 0.784 -9.415 1.00 78.12 106 ASP A O 1
ATOM 838 N N . PRO A 1 107 ? 27.510 2.641 -9.724 1.00 73.75 107 PRO A N 1
ATOM 839 C CA . PRO A 1 107 ? 28.149 2.156 -10.953 1.00 73.75 107 PRO A CA 1
ATOM 840 C C . PRO A 1 107 ? 28.855 0.797 -10.795 1.00 73.75 107 PRO A C 1
ATOM 842 O O . PRO A 1 107 ? 28.868 0.006 -11.735 1.00 73.75 107 PRO A O 1
ATOM 845 N N . ASP A 1 108 ? 29.377 0.496 -9.604 1.00 76.50 108 ASP A N 1
ATOM 846 C CA . ASP A 1 108 ? 30.007 -0.794 -9.282 1.00 76.50 108 ASP A CA 1
ATOM 847 C C . ASP A 1 108 ? 28.973 -1.939 -9.235 1.00 76.50 108 ASP A C 1
ATOM 849 O O . ASP A 1 108 ? 29.177 -3.019 -9.789 1.00 76.50 108 ASP A O 1
ATOM 853 N N . GLU A 1 109 ? 27.799 -1.680 -8.653 1.00 77.75 109 GLU A N 1
ATOM 854 C CA . GLU A 1 109 ? 26.690 -2.638 -8.591 1.00 77.75 109 GLU A CA 1
ATOM 855 C C . GLU A 1 109 ? 26.070 -2.867 -9.976 1.00 77.75 109 GLU A C 1
ATOM 857 O O . GLU A 1 109 ? 25.742 -3.997 -10.339 1.00 77.75 109 GLU A O 1
ATOM 862 N N . GLN A 1 110 ? 25.947 -1.805 -10.777 1.00 75.12 110 GLN A N 1
ATOM 863 C CA . GLN A 1 110 ? 25.510 -1.891 -12.171 1.00 75.12 110 GLN A CA 1
ATOM 864 C C . GLN A 1 110 ? 26.449 -2.787 -12.989 1.00 75.12 110 GLN A C 1
ATOM 866 O O . GLN A 1 110 ? 25.988 -3.669 -13.718 1.00 75.12 110 GLN A O 1
ATOM 871 N N . GLN A 1 111 ? 27.763 -2.624 -12.817 1.00 73.62 111 GLN A N 1
ATOM 872 C CA . GLN A 1 111 ? 28.759 -3.443 -13.500 1.00 73.62 111 GLN A CA 1
ATOM 873 C C . GLN A 1 111 ? 28.679 -4.921 -13.084 1.00 73.62 111 GLN A C 1
ATOM 875 O O . GLN A 1 111 ? 28.662 -5.798 -13.949 1.00 73.62 111 GLN A O 1
ATOM 880 N N . GLN A 1 112 ? 28.526 -5.217 -11.790 1.00 76.88 112 GLN A N 1
ATOM 881 C CA . GLN A 1 112 ? 28.371 -6.596 -11.306 1.00 76.88 112 GLN A CA 1
ATOM 882 C C . GLN A 1 112 ? 27.101 -7.272 -11.839 1.00 76.88 112 GLN A C 1
ATOM 884 O O . GLN A 1 112 ? 27.120 -8.453 -12.194 1.00 76.88 112 GLN A O 1
ATOM 889 N N . ILE A 1 113 ? 25.993 -6.530 -11.931 1.00 75.81 113 ILE A N 1
ATOM 890 C CA . ILE A 1 113 ? 24.741 -7.033 -12.511 1.00 75.81 113 ILE A CA 1
ATOM 891 C C . ILE A 1 113 ? 24.930 -7.343 -14.001 1.00 75.81 113 ILE A C 1
ATOM 893 O O . ILE A 1 113 ? 24.445 -8.374 -14.469 1.00 75.81 113 ILE A O 1
ATOM 897 N N . VAL A 1 114 ? 25.644 -6.489 -14.740 1.00 74.31 114 VAL A N 1
ATOM 898 C CA . VAL A 1 114 ? 25.957 -6.705 -16.161 1.00 74.31 114 VAL A CA 1
ATOM 899 C C . VAL A 1 114 ? 26.862 -7.915 -16.357 1.00 74.31 114 VAL A C 1
ATOM 901 O O . VAL A 1 114 ? 26.546 -8.759 -17.192 1.00 74.31 114 VAL A O 1
ATOM 904 N N . GLU A 1 115 ? 27.926 -8.061 -15.567 1.00 74.25 115 GLU A N 1
ATOM 905 C CA . GLU A 1 115 ? 28.823 -9.222 -15.638 1.00 74.25 115 GLU A CA 1
ATOM 906 C C . GLU A 1 115 ? 28.087 -10.528 -15.324 1.00 74.25 115 GLU A C 1
ATOM 908 O O . GLU A 1 115 ? 28.224 -11.515 -16.051 1.00 74.25 115 GLU A O 1
ATOM 913 N N . TYR A 1 116 ? 27.237 -10.531 -14.295 1.00 75.25 116 TYR A N 1
ATOM 914 C CA . TYR A 1 116 ? 26.426 -11.696 -13.950 1.00 75.25 116 TYR A CA 1
ATOM 915 C C . TYR A 1 116 ? 25.406 -12.035 -15.045 1.00 75.25 116 TYR A C 1
ATOM 917 O O . TYR A 1 116 ? 25.245 -13.198 -15.419 1.00 75.25 116 TYR A O 1
ATOM 925 N N . ALA A 1 117 ? 24.730 -11.023 -15.592 1.00 69.88 117 ALA A N 1
ATOM 926 C CA . ALA A 1 117 ? 23.762 -11.195 -16.668 1.00 69.88 117 ALA A CA 1
ATOM 927 C C . ALA A 1 117 ? 24.429 -11.696 -17.961 1.00 69.88 117 ALA A C 1
ATOM 929 O O . ALA A 1 117 ? 23.901 -12.599 -18.610 1.00 69.88 117 ALA A O 1
ATOM 930 N N . ALA A 1 118 ? 25.607 -11.168 -18.301 1.00 64.25 118 ALA A N 1
ATOM 931 C CA . ALA A 1 118 ? 26.410 -11.602 -19.442 1.00 64.25 118 ALA A CA 1
ATOM 932 C C . ALA A 1 118 ? 26.925 -13.041 -19.275 1.00 64.25 118 ALA A C 1
ATOM 934 O O . ALA A 1 118 ? 26.940 -13.800 -20.241 1.00 64.25 118 ALA A O 1
ATOM 935 N N . ALA A 1 119 ? 27.286 -13.447 -18.054 1.00 69.62 119 ALA A N 1
ATOM 936 C CA . ALA A 1 119 ? 27.710 -14.815 -17.757 1.00 69.62 119 ALA A CA 1
ATOM 937 C C . ALA A 1 119 ? 26.565 -15.841 -17.861 1.00 69.62 119 ALA A C 1
ATOM 939 O O . ALA A 1 119 ? 26.811 -17.014 -18.140 1.00 69.62 119 ALA A O 1
ATOM 940 N N . GLN A 1 120 ? 25.317 -15.418 -17.634 1.00 65.56 120 GLN A N 1
ATOM 941 C CA . GLN A 1 120 ? 24.143 -16.297 -17.683 1.00 65.56 120 GLN A CA 1
ATOM 942 C C . GLN A 1 120 ? 23.401 -16.297 -19.018 1.00 65.56 120 GLN A C 1
ATOM 944 O O . GLN A 1 120 ? 22.641 -17.231 -19.286 1.00 65.56 120 GLN A O 1
ATOM 949 N N . MET A 1 121 ? 23.594 -15.282 -19.859 1.00 58.38 121 MET A N 1
ATOM 950 C CA . MET A 1 121 ? 22.950 -15.214 -21.165 1.00 58.38 121 MET A CA 1
ATOM 951 C C . MET A 1 121 ? 23.853 -15.815 -22.249 1.00 58.38 121 MET A C 1
ATOM 953 O O . MET A 1 121 ? 24.852 -15.202 -22.620 1.00 58.38 121 MET A O 1
ATOM 957 N N . PRO A 1 122 ? 23.509 -16.980 -22.836 1.00 58.00 122 PRO A N 1
ATOM 958 C CA . PRO A 1 122 ? 24.165 -17.406 -24.065 1.00 58.00 122 PRO A CA 1
ATOM 959 C C . PRO A 1 122 ? 23.893 -16.354 -25.148 1.00 58.00 122 PRO A C 1
ATOM 961 O O . PRO A 1 122 ? 22.760 -15.898 -25.292 1.00 58.00 122 PRO A O 1
ATOM 964 N N . SER A 1 123 ? 24.908 -15.980 -25.930 1.00 57.34 123 SER A N 1
ATOM 965 C CA . SER A 1 123 ? 24.840 -14.918 -26.958 1.00 57.34 123 SER A CA 1
ATOM 966 C C . SER A 1 123 ? 23.646 -15.051 -27.922 1.00 57.34 123 SER A C 1
ATOM 968 O O . SER A 1 123 ? 23.088 -14.062 -28.395 1.00 57.34 123 SER A O 1
ATOM 970 N N . VAL A 1 124 ? 23.180 -16.281 -28.145 1.00 53.16 124 VAL A N 1
ATOM 971 C CA . VAL A 1 124 ? 21.996 -16.615 -28.950 1.00 53.16 124 VAL A CA 1
ATOM 972 C C . VAL A 1 124 ? 20.686 -16.102 -28.323 1.00 53.16 124 VAL A C 1
ATOM 974 O O . VAL A 1 124 ? 19.780 -15.683 -29.043 1.00 53.16 124 VAL A O 1
ATOM 977 N N . ALA A 1 125 ? 20.580 -16.088 -26.992 1.00 56.06 125 ALA A N 1
ATOM 978 C CA . ALA A 1 125 ? 19.421 -15.573 -26.263 1.00 56.06 125 ALA A CA 1
ATOM 979 C C . ALA A 1 125 ? 19.353 -14.037 -26.292 1.00 56.06 125 ALA A C 1
ATOM 981 O O . ALA A 1 125 ? 18.257 -13.496 -26.431 1.00 56.06 125 ALA A O 1
ATOM 982 N N . CYS A 1 126 ? 20.499 -13.343 -26.260 1.00 54.97 126 CYS A N 1
ATOM 983 C CA . CYS A 1 126 ? 20.558 -11.890 -26.465 1.00 54.97 126 CYS A CA 1
ATOM 984 C C . CYS A 1 126 ? 20.045 -11.499 -27.856 1.00 54.97 126 CYS A C 1
ATOM 986 O O . CYS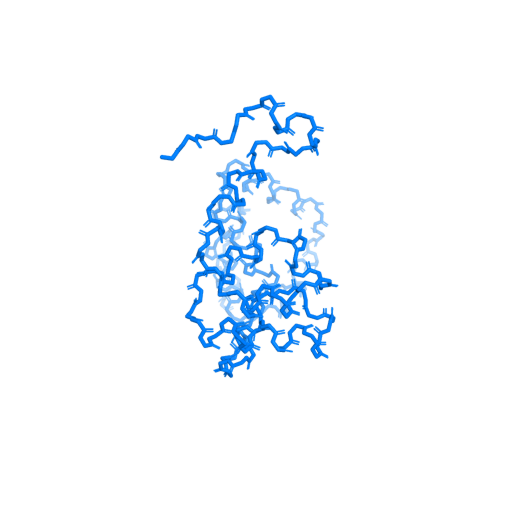 A 1 126 ? 19.185 -10.631 -27.966 1.00 54.97 126 CYS A O 1
ATOM 988 N N . ASN A 1 127 ? 20.476 -12.200 -28.908 1.00 56.94 127 ASN A N 1
ATOM 989 C CA . ASN A 1 127 ? 20.007 -11.939 -30.275 1.00 56.94 127 ASN A CA 1
ATOM 990 C C . ASN A 1 127 ? 18.508 -12.254 -30.458 1.00 56.94 127 ASN A C 1
ATOM 992 O O . ASN A 1 127 ? 17.774 -11.530 -31.140 1.00 56.94 127 ASN A O 1
ATOM 996 N N . ALA A 1 128 ? 18.010 -13.307 -29.804 1.00 58.19 128 ALA A N 1
ATOM 997 C CA . ALA A 1 128 ? 16.587 -13.642 -29.801 1.00 58.19 128 ALA A CA 1
ATOM 998 C C . ALA A 1 128 ? 15.731 -12.637 -29.002 1.00 58.19 128 ALA A C 1
ATOM 1000 O O . ALA A 1 128 ? 14.590 -12.369 -29.377 1.00 58.19 128 ALA A O 1
ATOM 1001 N N . ALA A 1 129 ? 16.262 -12.071 -27.915 1.00 58.75 129 ALA A N 1
ATOM 1002 C CA . ALA A 1 129 ? 15.606 -11.012 -27.150 1.00 58.75 129 ALA A CA 1
ATOM 1003 C C . ALA A 1 129 ? 15.621 -9.680 -27.917 1.00 58.75 129 ALA A C 1
ATOM 1005 O O . ALA A 1 129 ? 14.591 -9.018 -28.009 1.00 58.75 129 ALA A O 1
ATOM 1006 N N . TRP A 1 130 ? 16.743 -9.337 -28.557 1.00 62.41 130 TRP A N 1
ATOM 1007 C CA . TRP A 1 130 ? 16.898 -8.139 -29.384 1.00 62.41 130 TRP A CA 1
ATOM 1008 C C . TRP A 1 130 ? 15.930 -8.119 -30.572 1.00 62.41 130 TRP A C 1
ATOM 1010 O O . TRP A 1 130 ? 15.239 -7.127 -30.811 1.00 62.41 130 TRP A O 1
ATOM 1020 N N . SER A 1 131 ? 15.797 -9.246 -31.278 1.00 63.59 131 SER A N 1
ATOM 1021 C CA . SER A 1 131 ? 14.862 -9.382 -32.406 1.00 63.59 131 SER A CA 1
ATOM 1022 C C . SER A 1 131 ? 13.388 -9.266 -31.998 1.00 63.59 131 SER A C 1
ATOM 1024 O O . SER A 1 131 ? 12.582 -8.803 -32.803 1.00 63.59 131 SER A O 1
ATOM 1026 N N . LYS A 1 132 ? 13.038 -9.613 -30.752 1.00 66.06 132 LYS A N 1
ATOM 1027 C CA . LYS A 1 132 ? 11.673 -9.504 -30.203 1.00 66.06 132 LYS A CA 1
ATOM 1028 C C . LYS A 1 132 ? 11.388 -8.189 -29.471 1.00 66.06 132 LYS A C 1
ATOM 1030 O O . LYS A 1 132 ? 10.220 -7.890 -29.245 1.00 66.06 132 LYS A O 1
ATOM 1035 N N . ALA A 1 133 ? 12.419 -7.432 -29.104 1.00 63.94 133 ALA A N 1
ATOM 1036 C CA . ALA A 1 133 ? 12.282 -6.146 -28.433 1.00 63.94 133 ALA A CA 1
ATOM 1037 C C . ALA A 1 133 ? 11.670 -5.095 -29.371 1.00 63.94 133 ALA A C 1
ATOM 1039 O O . ALA A 1 133 ? 12.059 -4.982 -30.539 1.00 63.94 133 ALA A O 1
ATOM 1040 N N . SER A 1 134 ? 10.731 -4.310 -28.846 1.00 69.56 134 SER A N 1
ATOM 1041 C CA . SER A 1 134 ? 10.151 -3.152 -29.527 1.00 69.56 134 SER A CA 1
ATOM 1042 C C . SER A 1 134 ? 11.189 -2.042 -29.747 1.00 69.56 134 SER A C 1
ATOM 1044 O O . SER A 1 134 ? 12.221 -1.988 -29.078 1.00 69.56 134 SER A O 1
ATOM 1046 N N . GLU A 1 135 ? 10.919 -1.105 -30.664 1.00 67.00 135 GLU A N 1
ATOM 1047 C CA . GLU A 1 135 ? 11.807 0.050 -30.902 1.00 67.00 135 GLU A CA 1
ATOM 1048 C C . GLU A 1 135 ? 12.071 0.877 -29.637 1.00 67.00 135 GLU A C 1
ATOM 1050 O O . GLU A 1 135 ? 13.162 1.424 -29.470 1.00 67.00 135 GLU A O 1
ATOM 1055 N N . PHE A 1 136 ? 11.084 0.956 -28.741 1.00 66.88 136 PHE A N 1
ATOM 1056 C CA . PHE A 1 136 ? 11.231 1.622 -27.452 1.00 66.88 136 PHE A CA 1
ATOM 1057 C C . PHE A 1 136 ? 12.228 0.876 -26.559 1.00 66.88 136 PHE A C 1
ATOM 1059 O O . PHE A 1 136 ? 13.191 1.474 -26.086 1.00 66.88 136 PHE A O 1
ATOM 1066 N N . GLU A 1 137 ? 12.059 -0.438 -26.405 1.00 63.44 137 GLU A N 1
ATOM 1067 C CA . GLU A 1 137 ? 12.953 -1.277 -25.602 1.00 63.44 137 GLU A CA 1
ATOM 1068 C C . GLU A 1 137 ? 14.382 -1.272 -26.149 1.00 63.44 137 GLU A C 1
ATOM 1070 O O . GLU A 1 137 ? 15.326 -1.124 -25.379 1.00 63.44 137 GLU A O 1
ATOM 1075 N N . ARG A 1 138 ? 14.561 -1.339 -27.475 1.00 66.06 138 ARG A N 1
ATOM 1076 C CA . ARG A 1 138 ? 15.887 -1.242 -28.107 1.00 66.06 138 ARG A CA 1
ATOM 1077 C C . ARG A 1 138 ? 16.560 0.099 -27.815 1.00 66.06 138 ARG A C 1
ATOM 1079 O O . ARG A 1 138 ? 17.728 0.116 -27.438 1.00 66.06 138 ARG A O 1
ATOM 1086 N N . LYS A 1 139 ? 15.835 1.221 -27.924 1.00 67.56 139 LYS A N 1
ATOM 1087 C CA . LYS A 1 139 ? 16.371 2.558 -27.601 1.00 67.56 139 LYS A CA 1
ATOM 1088 C C . LYS A 1 139 ? 16.746 2.694 -26.127 1.00 67.56 139 LYS A C 1
ATOM 1090 O O . LYS A 1 139 ? 17.790 3.264 -25.828 1.00 67.56 139 LYS A O 1
ATOM 1095 N N . THR A 1 140 ? 15.931 2.160 -25.218 1.00 64.38 140 THR A N 1
ATOM 1096 C CA . THR A 1 140 ? 16.224 2.169 -23.778 1.00 64.38 140 THR A CA 1
ATOM 1097 C C . THR A 1 140 ? 17.428 1.295 -23.444 1.00 64.38 140 THR A C 1
ATOM 1099 O O . THR A 1 140 ? 18.286 1.726 -22.682 1.00 64.38 140 THR A O 1
ATOM 1102 N N . ILE A 1 141 ? 17.547 0.112 -24.054 1.00 64.81 141 ILE A N 1
ATOM 1103 C CA . ILE A 1 141 ? 18.701 -0.772 -23.854 1.00 64.81 141 ILE A CA 1
ATOM 1104 C C . ILE A 1 141 ? 19.991 -0.091 -24.333 1.00 64.81 141 ILE A C 1
ATOM 1106 O O . ILE A 1 141 ? 20.980 -0.078 -23.608 1.00 64.81 141 ILE A O 1
ATOM 1110 N N . VAL A 1 142 ? 19.977 0.546 -25.509 1.00 66.00 142 VAL A N 1
ATOM 1111 C CA . VAL A 1 142 ? 21.140 1.294 -26.017 1.00 66.00 142 VAL A CA 1
ATOM 1112 C C . VAL A 1 142 ? 21.487 2.452 -25.087 1.00 66.00 142 VAL A C 1
ATOM 1114 O O . VAL A 1 142 ? 22.638 2.594 -24.700 1.00 66.00 142 VAL A O 1
ATOM 1117 N N . HIS A 1 143 ? 20.514 3.274 -24.698 1.00 65.69 143 HIS A N 1
ATOM 1118 C CA . HIS A 1 143 ? 20.787 4.454 -23.881 1.00 65.69 143 HIS A CA 1
ATOM 1119 C C . HIS A 1 143 ? 21.295 4.103 -22.473 1.00 65.69 143 HIS A C 1
ATOM 1121 O O . HIS A 1 143 ? 22.258 4.704 -22.005 1.00 65.69 143 HIS A O 1
ATOM 1127 N N . ASP A 1 144 ? 20.665 3.131 -21.807 1.00 63.50 144 ASP A N 1
ATOM 1128 C CA . ASP A 1 144 ? 20.926 2.843 -20.393 1.00 63.50 144 ASP A CA 1
ATOM 1129 C C . ASP A 1 144 ? 22.022 1.779 -20.180 1.00 63.50 144 ASP A C 1
ATOM 1131 O O . ASP A 1 144 ? 22.625 1.755 -19.107 1.00 63.50 144 ASP A O 1
ATOM 1135 N N . PHE A 1 145 ? 22.314 0.923 -21.174 1.00 60.28 145 PHE A N 1
ATOM 1136 C CA . PHE A 1 145 ? 23.274 -0.187 -21.035 1.00 60.28 145 PHE A CA 1
ATOM 1137 C C . PHE A 1 145 ? 24.499 -0.111 -21.962 1.00 60.28 145 PHE A C 1
ATOM 1139 O O . PHE A 1 145 ? 25.511 -0.731 -21.638 1.00 60.28 145 PHE A O 1
ATOM 1146 N N . SER A 1 146 ? 24.480 0.660 -23.061 1.00 59.16 146 SER A N 1
ATOM 1147 C CA . SER A 1 146 ? 25.647 0.812 -23.961 1.00 59.16 146 SER A CA 1
ATOM 1148 C C . SER A 1 146 ? 26.969 1.174 -23.260 1.00 59.16 146 SER A C 1
ATOM 1150 O O . SER A 1 146 ? 27.979 0.566 -23.615 1.00 59.16 146 SER A O 1
ATOM 1152 N N . PRO A 1 147 ? 27.021 2.065 -22.244 1.00 62.22 147 PRO A N 1
ATOM 1153 C CA . PRO A 1 147 ? 28.291 2.379 -21.582 1.00 62.22 147 PRO A CA 1
ATOM 1154 C C . PRO A 1 147 ? 28.892 1.219 -20.769 1.00 62.22 147 PRO A C 1
ATOM 1156 O O . PRO A 1 147 ? 30.057 1.299 -20.388 1.00 62.22 147 PRO A O 1
ATOM 1159 N N . TYR A 1 148 ? 28.139 0.142 -20.524 1.00 53.91 148 TYR A N 1
ATOM 1160 C CA . TYR A 1 148 ? 28.556 -0.983 -19.680 1.00 53.91 148 TYR A CA 1
ATOM 1161 C C . TYR A 1 148 ? 28.855 -2.271 -20.468 1.00 53.91 148 TYR A C 1
ATOM 1163 O O . TYR A 1 148 ? 29.334 -3.240 -19.884 1.00 53.91 148 TYR A O 1
ATOM 1171 N N . PHE A 1 149 ? 28.621 -2.293 -21.787 1.00 53.53 149 PHE A N 1
ATOM 1172 C CA . PHE A 1 149 ? 28.937 -3.431 -22.660 1.00 53.53 149 PHE A CA 1
ATOM 1173 C C . PHE A 1 149 ? 30.026 -3.055 -23.680 1.00 53.53 149 PHE A C 1
ATOM 1175 O O . PHE A 1 149 ? 29.715 -2.484 -24.731 1.00 53.53 149 PHE A O 1
ATOM 1182 N N . PRO A 1 150 ? 31.310 -3.377 -23.423 1.00 47.56 150 PRO A N 1
ATOM 1183 C CA . PRO A 1 150 ? 32.379 -3.100 -24.376 1.00 47.56 150 PRO A CA 1
ATOM 1184 C C . PRO A 1 150 ? 32.158 -3.909 -25.666 1.00 47.56 150 PRO A C 1
ATOM 1186 O O . PRO A 1 150 ? 32.191 -5.137 -25.651 1.00 47.56 150 PRO A O 1
ATOM 1189 N N . GLY A 1 151 ? 31.909 -3.208 -26.779 1.00 50.75 151 GLY A N 1
ATOM 1190 C CA . GLY A 1 151 ? 31.627 -3.792 -28.100 1.00 50.75 151 GLY A CA 1
ATOM 1191 C C . GLY A 1 151 ? 30.178 -3.654 -28.586 1.00 50.75 151 GLY A C 1
ATOM 1192 O O . GLY A 1 151 ? 29.893 -4.042 -29.716 1.00 50.75 151 GLY A O 1
ATOM 1193 N N . PHE A 1 152 ? 29.271 -3.079 -27.786 1.00 47.44 152 PHE A N 1
ATOM 1194 C CA . PHE A 1 152 ? 27.907 -2.754 -28.220 1.00 47.44 152 PHE A CA 1
ATOM 1195 C C . PHE A 1 152 ? 27.895 -1.438 -29.017 1.00 47.44 152 PHE A C 1
ATOM 1197 O O . PHE A 1 152 ? 27.446 -0.393 -28.543 1.00 47.44 152 PHE A O 1
ATOM 1204 N N . ASP A 1 153 ? 28.457 -1.469 -30.224 1.00 47.59 153 ASP A N 1
ATOM 1205 C CA . ASP A 1 153 ? 28.388 -0.350 -31.158 1.00 47.59 153 ASP A CA 1
ATOM 1206 C C . ASP A 1 153 ? 26.965 -0.252 -31.720 1.00 47.59 153 ASP A C 1
ATOM 1208 O O . ASP A 1 153 ? 26.450 -1.196 -32.320 1.00 47.59 153 ASP A O 1
ATOM 1212 N N . GLY A 1 154 ? 26.341 0.925 -31.604 1.00 49.12 154 GLY A N 1
ATOM 1213 C CA . GLY A 1 154 ? 25.015 1.247 -32.154 1.00 49.12 154 GLY A CA 1
ATOM 1214 C C . GLY A 1 154 ? 24.887 1.146 -33.685 1.00 49.12 154 GLY A C 1
ATOM 1215 O O . GLY A 1 154 ? 23.958 1.705 -34.260 1.00 49.12 154 GLY A O 1
ATOM 1216 N N . LYS A 1 155 ? 25.807 0.450 -34.360 1.00 45.09 155 LYS A N 1
ATOM 1217 C CA . LYS A 1 155 ? 25.755 0.113 -35.784 1.00 45.09 155 LYS A CA 1
ATOM 1218 C C . LYS A 1 155 ? 24.843 -1.074 -36.103 1.00 45.09 155 LYS A C 1
ATOM 1220 O O . LYS A 1 155 ? 24.484 -1.222 -37.262 1.00 45.09 155 LYS A O 1
ATOM 1225 N N . GLU A 1 156 ? 24.427 -1.873 -35.118 1.00 46.09 156 GLU A N 1
ATOM 1226 C CA . GLU A 1 156 ? 23.403 -2.921 -35.314 1.00 46.09 156 GLU A CA 1
ATOM 1227 C C . GLU A 1 156 ? 21.955 -2.403 -35.167 1.00 46.09 156 GLU A C 1
ATOM 1229 O O . GLU A 1 156 ? 21.000 -3.174 -35.249 1.00 46.09 156 GLU A O 1
ATOM 1234 N N . ALA A 1 157 ? 21.778 -1.094 -34.948 1.00 41.56 157 ALA A N 1
ATOM 1235 C CA . ALA A 1 157 ? 20.478 -0.427 -34.846 1.00 41.56 157 ALA A CA 1
ATOM 1236 C C . ALA A 1 157 ? 20.105 0.384 -36.109 1.00 41.56 157 ALA A C 1
ATOM 1238 O O . ALA A 1 157 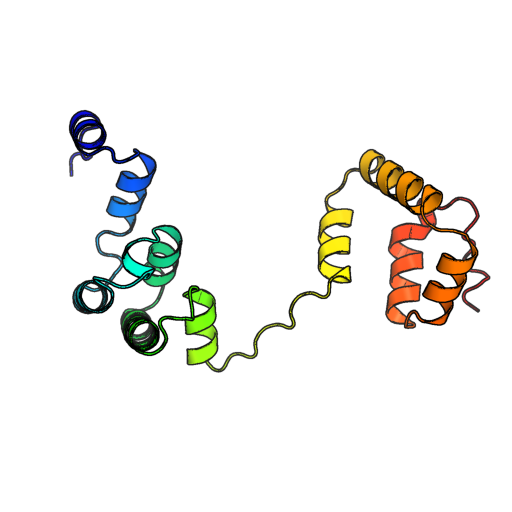? 19.315 1.327 -36.010 1.00 41.56 157 ALA A O 1
ATOM 1239 N N . ALA A 1 158 ? 20.681 0.037 -37.266 1.00 35.38 158 ALA A N 1
ATOM 1240 C CA . ALA A 1 158 ? 20.309 0.558 -38.585 1.00 35.38 158 ALA A CA 1
ATOM 1241 C C . ALA A 1 158 ? 19.644 -0.533 -39.432 1.00 35.38 158 ALA A C 1
ATOM 1243 O O . ALA A 1 158 ? 20.155 -1.676 -39.418 1.00 35.38 158 ALA A O 1
#

Radius of gyration: 24.94 Å; Cα contacts (8 Å, |Δi|>4): 86; chains: 1; bounding box: 52×33×71 Å

Secondary structure (DSSP, 8-state):
-----HHHHHHTT--HHHHHHHHHHTTTS-HHHHHHTTTSGGGG-HHHHHHHHTS-HHHHHHHHHHHHH-TT---HHHHHHHHTTPPPPPPPPHHHHHHHHHTTS-HHHHHHHHHHHHHHS-HHHHHHHHHHS-HHHHHHHHHHHGGGSTT--GGGG-

Sequence (158 aa):
MPPVSEATAEKLGLSRRTIETAVQLHGLIVDDVRKTISGTWLAGSGAQLMTLGKLTPDQQRKVAFFVVQHPDVRNVGEIVRQLENRPRPPAPEKLEKFLSFWRKCDPDEQQQIVEYAAAQMPSVACNAAWSKASEFERKTIVHDFSPYFPGFDGKEAA

Solvent-accessible surface area (backbone atoms only — not comparable to full-atom values): 9590 Å² total; per-residue (Å²): 132,84,74,84,51,67,76,58,32,61,76,67,76,44,55,70,69,57,51,53,49,52,57,64,50,58,85,42,54,57,69,71,39,56,59,62,30,55,92,42,78,60,66,78,30,68,72,48,44,52,57,45,34,74,45,55,73,71,54,34,44,53,49,32,53,46,46,71,76,38,77,83,66,89,45,62,72,58,50,52,33,61,76,67,69,50,77,76,74,76,74,71,48,74,62,54,54,48,49,60,50,55,74,69,47,53,74,68,55,48,49,52,52,48,53,53,49,57,74,71,47,56,71,68,54,52,54,55,49,58,74,69,45,50,76,65,53,50,52,50,47,50,71,77,42,36,94,77,40,96,84,62,62,79,73,80,77,113

Foldseek 3Di:
DDQPDVVNCVVVVHDPVNSVLVVVLVPLADPVLLVLCVVAPCVVDSVQSVVLSVDDHVLSVQLSVVCVVCSPDDHSVVSSCVVVVPPDDPDCPPVNVVVVVLVVDDPVVNLVVVVVVVVPDDPVNVVVVCVVDDPVRNVCCCVSPVVNDPPPDCPVVD

pLDDT: mean 71.67, std 14.12, range [35.38, 91.19]